Protein AF-A0A3M1I525-F1 (afdb_monomer)

Solvent-accessible surface area (backbone atoms only — not comparable to full-atom values): 5396 Å² total; per-residue (Å²): 130,83,83,74,97,72,63,97,85,69,82,89,72,80,66,64,60,67,64,49,51,54,51,52,51,52,44,52,48,55,48,46,74,77,35,79,46,51,69,45,75,44,74,38,66,43,66,61,74,67,76,52,58,64,84,56,75,87,43,75,48,77,42,59,77,61,76,91,63,85,50,71,67,66,51,53,59,72,64,66,89,105

Secondary structure (DSSP, 8-state):
-PPPS--TTPPP----HHHHHHHHHHHHHHHHHH-TTEEEEEEEHHHHHT---TT---EEEEEES--S---HHHHHHTTTT-

Foldseek 3Di:
DPDDPDDPPDDDADDPLVVVVVVVVVLQVVCCVVPVQWPDKDWDDCSVVVNDDSPDDTDIDTDGPDDPDPDPVVVVVVSVVD

pLDDT: mean 90.72, std 8.75, range [59.31, 97.94]

Sequence (82 aa):
MPPKPSSDSVKVLYLDREALLKHLCEIARHIKTHHPEVRSISLFGSLARGDYTAISDVDILITLHRSRENDPHQRILTFLPY

Mean predicted aligned error: 6.31 Å

Structure (mmCIF, N/CA/C/O backbone):
data_AF-A0A3M1I525-F1
#
_entry.id   AF-A0A3M1I525-F1
#
loop_
_atom_site.group_PDB
_atom_site.id
_atom_site.type_symbol
_atom_site.label_atom_id
_atom_site.label_alt_id
_atom_site.label_comp_id
_atom_site.label_asym_id
_atom_site.label_entity_id
_atom_site.label_seq_id
_atom_site.pdbx_PDB_ins_code
_atom_site.Cartn_x
_atom_site.Cartn_y
_atom_site.Cartn_z
_atom_site.occupancy
_atom_site.B_iso_or_equiv
_atom_site.auth_seq_id
_atom_site.auth_comp_id
_atom_site.auth_asym_id
_atom_site.auth_atom_id
_atom_site.pdbx_PDB_model_num
ATOM 1 N N . MET A 1 1 ? 36.524 7.652 -33.591 1.00 59.31 1 MET A N 1
ATOM 2 C CA . MET A 1 1 ? 36.686 6.625 -32.537 1.00 59.31 1 MET A CA 1
ATOM 3 C C . MET A 1 1 ? 35.389 5.843 -32.446 1.00 59.31 1 MET A C 1
ATOM 5 O O . MET A 1 1 ? 34.352 6.493 -32.382 1.00 59.31 1 MET A O 1
ATOM 9 N N . PRO A 1 2 ? 35.411 4.503 -32.489 1.00 65.19 2 PRO A N 1
ATOM 10 C CA . PRO A 1 2 ? 34.214 3.719 -32.207 1.00 65.19 2 PRO A CA 1
ATOM 11 C C . PRO A 1 2 ? 33.816 3.911 -30.730 1.00 65.19 2 PRO A C 1
ATOM 13 O O . PRO A 1 2 ? 34.707 4.077 -29.888 1.00 65.19 2 PRO A O 1
ATOM 16 N N . PRO A 1 3 ? 32.514 3.940 -30.393 1.00 68.31 3 PRO A N 1
ATOM 17 C CA . PRO A 1 3 ? 32.078 4.034 -29.005 1.00 68.31 3 PRO A CA 1
ATOM 18 C C . PRO A 1 3 ? 32.552 2.803 -28.220 1.00 68.31 3 PRO A C 1
ATOM 20 O O . PRO A 1 3 ? 32.489 1.675 -28.711 1.00 68.31 3 PRO A O 1
ATOM 23 N N . LYS A 1 4 ? 33.052 3.023 -26.999 1.00 69.44 4 LYS A N 1
ATOM 24 C CA . LYS A 1 4 ? 33.369 1.934 -26.067 1.00 69.44 4 LYS A CA 1
ATOM 25 C C . LYS A 1 4 ? 32.060 1.262 -25.607 1.00 69.44 4 LYS A C 1
ATOM 27 O O . LYS A 1 4 ? 31.103 1.978 -25.327 1.00 69.44 4 LYS A O 1
ATOM 32 N N . PRO A 1 5 ? 32.011 -0.078 -25.506 1.00 68.38 5 PRO A N 1
ATOM 33 C CA . PRO A 1 5 ? 30.774 -0.836 -25.277 1.00 68.38 5 PRO A CA 1
ATOM 34 C C . PRO A 1 5 ? 30.218 -0.775 -23.841 1.00 68.38 5 PRO A C 1
ATOM 36 O O . PRO A 1 5 ? 29.182 -1.375 -23.574 1.00 68.38 5 PRO A O 1
ATOM 39 N N . SER A 1 6 ? 30.869 -0.071 -22.912 1.00 72.88 6 SER A N 1
ATOM 40 C CA . SER A 1 6 ? 30.417 0.060 -21.523 1.00 72.88 6 SER A CA 1
ATOM 41 C C . SER A 1 6 ? 30.787 1.424 -20.935 1.00 72.88 6 SER A C 1
ATOM 43 O O . SER A 1 6 ? 31.776 2.040 -21.338 1.00 72.88 6 SER A O 1
ATOM 45 N N . SER A 1 7 ? 29.976 1.895 -19.982 1.00 68.19 7 SER A N 1
ATOM 46 C CA . SER A 1 7 ? 30.193 3.135 -19.232 1.00 68.19 7 SER A CA 1
ATOM 47 C C . SER A 1 7 ? 30.079 2.856 -17.736 1.00 68.19 7 SER A C 1
ATOM 49 O O . SER A 1 7 ? 28.988 2.563 -17.250 1.00 68.19 7 SER A O 1
ATOM 51 N N . ASP A 1 8 ? 31.183 3.001 -17.001 1.00 71.12 8 ASP A N 1
ATOM 52 C CA . ASP A 1 8 ? 31.263 2.731 -15.551 1.00 71.12 8 ASP A CA 1
ATOM 53 C C . ASP A 1 8 ? 30.506 3.768 -14.693 1.00 71.12 8 ASP A C 1
ATOM 55 O O . ASP A 1 8 ? 30.405 3.643 -13.475 1.00 71.12 8 ASP A O 1
ATOM 59 N N . SER A 1 9 ? 29.961 4.811 -15.327 1.00 79.44 9 SER A N 1
ATOM 60 C CA . SER A 1 9 ? 29.162 5.862 -14.689 1.00 79.44 9 SER A CA 1
ATOM 61 C C . SER A 1 9 ? 27.663 5.552 -14.606 1.00 79.44 9 SER A C 1
ATOM 63 O O . SER A 1 9 ? 26.938 6.264 -13.909 1.00 79.44 9 SER A O 1
ATOM 65 N N . VAL A 1 10 ? 27.173 4.520 -15.305 1.00 78.69 10 VAL A N 1
ATOM 66 C CA . VAL A 1 10 ? 25.740 4.193 -15.359 1.00 78.69 10 VAL A CA 1
ATOM 67 C C . VAL A 1 10 ? 25.396 3.164 -14.286 1.00 78.69 10 VAL A C 1
ATOM 69 O O . VAL A 1 10 ? 25.951 2.069 -14.256 1.00 78.69 10 VAL A O 1
ATOM 72 N N . LYS A 1 11 ? 24.430 3.498 -13.424 1.00 77.19 11 LYS A N 1
ATOM 73 C CA . LYS A 1 11 ? 23.821 2.556 -12.477 1.00 77.19 11 LYS A CA 1
ATOM 74 C C . LYS A 1 11 ? 22.473 2.098 -13.018 1.00 77.19 11 LYS A C 1
ATOM 76 O O . LYS A 1 11 ? 21.619 2.928 -13.320 1.00 77.19 11 LYS A O 1
ATOM 81 N N . VAL A 1 12 ? 22.280 0.786 -13.114 1.00 81.56 12 VAL A N 1
ATOM 82 C CA . VAL A 1 12 ? 20.983 0.194 -13.457 1.00 81.56 12 VAL A CA 1
ATOM 83 C C . VAL A 1 12 ? 20.210 -0.032 -12.164 1.00 81.56 12 VAL A C 1
ATOM 85 O O . VAL A 1 12 ? 20.666 -0.763 -11.288 1.00 81.56 12 VAL A O 1
ATOM 88 N N . LEU A 1 13 ? 19.051 0.610 -12.048 1.00 84.44 13 LEU A N 1
ATOM 89 C CA . LEU A 1 13 ? 18.093 0.372 -10.974 1.00 84.44 13 LEU A CA 1
ATOM 90 C C . LEU A 1 13 ? 16.917 -0.409 -11.556 1.00 84.44 13 LEU A C 1
ATOM 92 O O . LEU A 1 13 ? 16.376 -0.037 -12.596 1.00 84.44 13 LEU A O 1
ATOM 96 N N . TYR A 1 14 ? 16.541 -1.495 -10.889 1.00 86.56 14 TYR A N 1
ATOM 97 C CA . TYR A 1 14 ? 15.447 -2.367 -11.294 1.00 86.56 14 TYR A CA 1
ATOM 98 C C . TYR A 1 14 ? 14.538 -2.627 -10.097 1.00 86.56 14 TYR A C 1
ATOM 100 O O . TYR A 1 14 ? 15.026 -2.901 -9.000 1.00 86.56 14 TYR A O 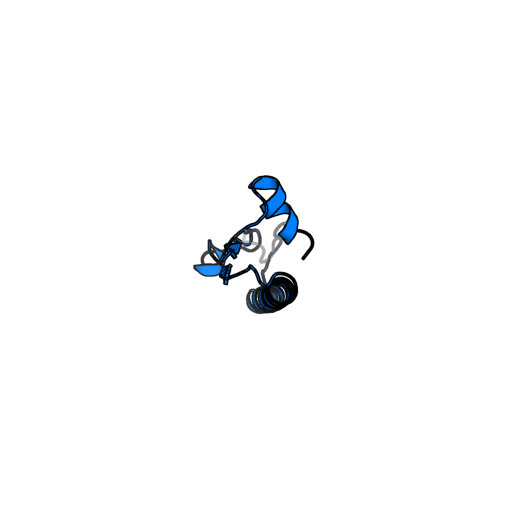1
ATOM 108 N N . LEU A 1 15 ? 13.227 -2.550 -10.322 1.00 89.44 15 LEU A N 1
ATOM 109 C CA . LEU A 1 15 ? 12.218 -2.888 -9.328 1.00 89.44 15 LEU A CA 1
ATOM 110 C C . LEU A 1 15 ? 11.628 -4.261 -9.648 1.00 89.44 15 LEU A C 1
ATOM 112 O O . LEU A 1 15 ? 11.004 -4.440 -10.696 1.00 89.44 15 LEU A O 1
ATOM 116 N N . ASP A 1 16 ? 11.766 -5.202 -8.716 1.00 92.94 16 ASP A N 1
ATOM 117 C CA . ASP A 1 16 ? 11.028 -6.462 -8.765 1.00 92.94 16 ASP A CA 1
ATOM 118 C C . ASP A 1 16 ? 9.576 -6.222 -8.339 1.00 92.94 16 ASP A C 1
ATOM 120 O O . ASP A 1 16 ? 9.224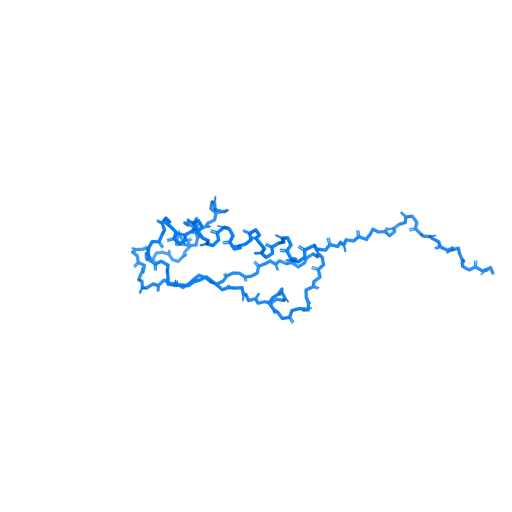 -6.223 -7.156 1.00 92.94 16 ASP A O 1
ATOM 124 N N . ARG A 1 17 ? 8.728 -5.968 -9.336 1.00 91.56 17 ARG A N 1
ATOM 125 C CA . ARG A 1 17 ? 7.314 -5.665 -9.127 1.00 91.56 17 ARG A CA 1
ATOM 126 C C . ARG A 1 17 ? 6.564 -6.808 -8.457 1.00 91.56 17 ARG 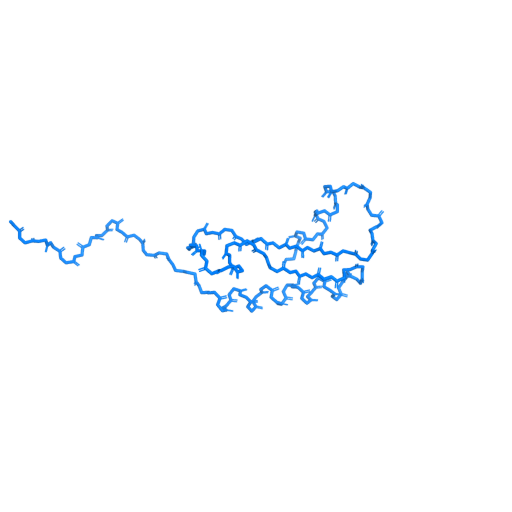A C 1
ATOM 128 O O . ARG A 1 17 ? 5.719 -6.546 -7.609 1.00 91.56 17 ARG A O 1
ATOM 135 N N . GLU A 1 18 ? 6.841 -8.052 -8.827 1.00 93.44 18 GLU A N 1
ATOM 136 C CA . GLU A 1 18 ? 6.102 -9.198 -8.293 1.00 93.44 18 GLU A CA 1
ATOM 137 C C . GLU A 1 18 ? 6.466 -9.443 -6.828 1.00 93.44 18 GLU A C 1
ATOM 139 O O . GLU A 1 18 ? 5.577 -9.632 -5.992 1.00 93.44 18 GLU A O 1
ATOM 144 N N . ALA A 1 19 ? 7.755 -9.345 -6.484 1.00 95.56 19 ALA A N 1
ATOM 145 C CA . ALA A 1 19 ? 8.192 -9.400 -5.093 1.00 95.56 19 ALA A CA 1
ATOM 146 C C . ALA A 1 19 ? 7.587 -8.257 -4.261 1.00 95.56 19 ALA A C 1
ATOM 148 O O . ALA A 1 19 ? 7.076 -8.500 -3.164 1.00 95.56 19 ALA A O 1
ATOM 149 N N . LEU A 1 20 ? 7.573 -7.032 -4.802 1.00 94.75 20 LEU A N 1
ATOM 150 C CA . LEU A 1 20 ? 6.959 -5.878 -4.145 1.00 94.75 20 LEU A CA 1
ATOM 151 C C . LEU A 1 20 ? 5.459 -6.092 -3.906 1.00 94.75 20 LEU A C 1
ATOM 153 O O . LEU A 1 20 ? 4.984 -5.911 -2.788 1.00 94.75 20 LEU A O 1
ATOM 157 N N . LEU A 1 21 ? 4.702 -6.505 -4.927 1.00 95.38 21 LEU A N 1
ATOM 158 C CA . LEU A 1 21 ? 3.262 -6.742 -4.799 1.00 95.38 21 LEU A CA 1
ATOM 159 C C . LEU A 1 21 ? 2.952 -7.839 -3.781 1.00 95.38 21 LEU A C 1
ATOM 161 O O . LEU A 1 21 ? 2.019 -7.693 -2.990 1.00 95.38 21 LEU A O 1
ATOM 165 N N . LYS A 1 22 ? 3.747 -8.914 -3.759 1.00 97.44 22 LYS A N 1
ATOM 166 C CA . LYS A 1 22 ? 3.606 -9.973 -2.759 1.00 97.44 22 LYS A CA 1
ATOM 167 C C . LYS A 1 22 ? 3.780 -9.423 -1.342 1.00 97.44 22 LYS A C 1
ATOM 169 O O . LYS A 1 22 ? 2.939 -9.702 -0.487 1.00 97.44 22 LYS A O 1
ATOM 174 N N . HIS A 1 23 ? 4.808 -8.606 -1.121 1.00 96.38 23 HIS A N 1
ATOM 175 C CA . HIS A 1 23 ? 5.067 -7.982 0.174 1.00 96.38 23 HIS A CA 1
ATOM 176 C C . HIS A 1 23 ? 3.949 -7.008 0.585 1.00 96.38 23 HIS A C 1
ATOM 178 O O . HIS A 1 23 ? 3.424 -7.092 1.694 1.00 96.38 23 HIS A O 1
ATOM 184 N N . LEU A 1 24 ? 3.477 -6.161 -0.338 1.00 96.62 24 LEU A N 1
ATOM 185 C CA . LEU A 1 24 ? 2.338 -5.267 -0.097 1.00 96.62 24 LEU A CA 1
ATOM 186 C C . LEU A 1 24 ? 1.059 -6.041 0.253 1.00 96.62 24 LEU A C 1
ATOM 188 O O . LEU A 1 24 ? 0.284 -5.609 1.107 1.00 96.62 24 LEU A O 1
ATOM 192 N N . CYS A 1 25 ? 0.827 -7.205 -0.361 1.00 97.56 25 CYS A N 1
ATOM 193 C CA . CYS A 1 25 ? -0.290 -8.072 0.006 1.00 97.56 25 CYS A CA 1
ATOM 194 C C . CYS A 1 25 ? -0.158 -8.642 1.427 1.00 97.56 25 CYS A C 1
ATOM 196 O O . CYS A 1 25 ? -1.173 -8.818 2.099 1.00 97.56 25 CYS A O 1
ATOM 198 N N . GLU A 1 26 ? 1.049 -8.962 1.890 1.00 97.69 26 GLU A N 1
ATOM 199 C CA . GLU A 1 26 ? 1.293 -9.431 3.261 1.00 97.69 26 GLU A CA 1
ATOM 200 C C . GLU A 1 26 ? 1.007 -8.322 4.281 1.00 97.69 26 GLU A C 1
ATOM 202 O O . GLU A 1 26 ? 0.222 -8.542 5.206 1.00 97.69 26 GLU A O 1
ATOM 207 N N . ILE A 1 27 ? 1.520 -7.113 4.038 1.00 97.25 27 ILE A N 1
ATOM 208 C CA . ILE A 1 27 ? 1.230 -5.910 4.834 1.00 97.25 27 ILE A CA 1
ATOM 209 C C . ILE A 1 27 ? -0.280 -5.647 4.879 1.00 97.25 27 ILE A C 1
ATOM 211 O O . ILE A 1 27 ? -0.869 -5.513 5.951 1.00 97.25 27 ILE A O 1
ATOM 215 N N . ALA A 1 28 ? -0.951 -5.655 3.722 1.00 97.44 28 ALA A N 1
ATOM 216 C CA . ALA A 1 28 ? -2.390 -5.422 3.637 1.00 97.44 28 ALA A CA 1
ATOM 217 C C . ALA A 1 28 ? -3.206 -6.465 4.420 1.00 97.44 28 ALA A C 1
ATOM 219 O O . ALA A 1 28 ? -4.222 -6.125 5.033 1.00 97.44 28 ALA A O 1
ATOM 220 N N . ARG A 1 29 ? -2.775 -7.735 4.426 1.00 97.12 29 ARG A N 1
ATOM 221 C CA . ARG A 1 29 ? -3.391 -8.771 5.269 1.00 97.12 29 ARG A CA 1
ATOM 222 C C . ARG A 1 29 ? -3.185 -8.458 6.747 1.00 97.12 29 ARG A C 1
ATOM 224 O O . ARG A 1 29 ? -4.163 -8.495 7.484 1.00 97.12 29 ARG A O 1
ATOM 231 N N . HIS A 1 30 ? -1.968 -8.101 7.154 1.00 97.44 30 HIS A N 1
ATOM 232 C CA . HIS A 1 30 ? -1.649 -7.766 8.544 1.00 97.44 30 HIS A CA 1
ATOM 233 C C . HIS A 1 30 ? -2.449 -6.556 9.055 1.00 97.44 30 HIS A C 1
ATOM 235 O O . HIS A 1 30 ? -2.970 -6.582 10.170 1.00 97.44 30 HIS A O 1
ATOM 241 N N . ILE A 1 31 ? -2.626 -5.527 8.222 1.00 97.12 31 ILE A N 1
ATOM 242 C CA . ILE A 1 31 ? -3.489 -4.382 8.539 1.00 97.12 31 ILE A CA 1
ATOM 243 C C . ILE A 1 31 ? -4.933 -4.854 8.727 1.00 97.12 31 ILE A C 1
ATOM 245 O O . ILE A 1 31 ? -5.544 -4.559 9.749 1.00 97.12 31 ILE A O 1
ATOM 249 N N . LYS A 1 32 ? -5.486 -5.623 7.780 1.00 96.12 32 LYS A N 1
ATOM 250 C CA . LYS A 1 32 ? -6.882 -6.088 7.861 1.00 96.12 32 LYS A CA 1
ATOM 251 C C . LYS A 1 32 ? -7.158 -7.001 9.054 1.00 96.12 32 LYS A C 1
ATOM 253 O O . LYS A 1 32 ? -8.284 -7.009 9.541 1.00 96.12 32 LYS A O 1
ATOM 258 N N . THR A 1 33 ? -6.175 -7.773 9.521 1.00 96.44 33 THR A N 1
ATOM 259 C CA . THR A 1 33 ? -6.349 -8.620 10.711 1.00 96.44 33 THR A CA 1
ATOM 260 C C . THR A 1 33 ? -6.409 -7.806 12.002 1.00 96.44 33 THR A C 1
ATOM 262 O O . THR A 1 33 ? -7.142 -8.186 12.909 1.00 96.44 33 THR A O 1
ATOM 265 N N . HIS A 1 34 ? -5.670 -6.697 12.088 1.00 95.50 34 HIS A N 1
ATOM 266 C CA . HIS A 1 34 ? -5.591 -5.862 13.295 1.00 95.50 34 HIS A CA 1
ATOM 267 C C . HIS A 1 34 ? -6.573 -4.681 13.297 1.00 95.50 34 HIS A C 1
ATOM 269 O O . HIS A 1 34 ? -6.928 -4.187 14.363 1.00 95.50 34 HIS A O 1
ATOM 275 N N . HIS A 1 35 ? -7.047 -4.266 12.120 1.00 95.31 35 HIS A N 1
ATOM 276 C CA . HIS A 1 35 ? -7.952 -3.133 11.926 1.00 95.31 35 HIS A CA 1
ATOM 277 C C . HIS A 1 35 ? -9.242 -3.573 11.219 1.00 95.31 35 HIS A C 1
ATOM 279 O O . HIS A 1 35 ? -9.379 -3.389 10.004 1.00 95.31 35 HIS A O 1
ATOM 285 N N . PRO A 1 36 ? -10.217 -4.154 11.946 1.00 94.81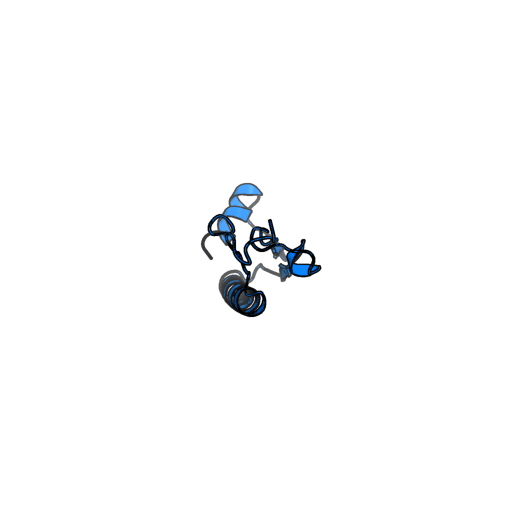 36 PRO A N 1
ATOM 286 C CA . PRO A 1 36 ? -11.486 -4.601 11.365 1.00 94.81 36 PRO A CA 1
ATOM 287 C C . PRO A 1 36 ? -12.327 -3.456 10.773 1.00 94.81 36 PRO A C 1
ATOM 289 O O . PRO A 1 36 ? -13.244 -3.696 9.990 1.00 94.81 36 PRO A O 1
ATOM 292 N N . GLU A 1 37 ? -12.031 -2.201 11.116 1.00 95.75 37 GLU A N 1
ATOM 293 C CA . GLU A 1 37 ? -12.628 -1.016 10.504 1.00 95.75 37 GLU A CA 1
ATOM 294 C C . GLU A 1 37 ? -12.206 -0.798 9.042 1.00 95.75 37 GLU A C 1
ATOM 296 O O . GLU A 1 37 ? -12.884 -0.059 8.319 1.00 95.75 37 GLU A O 1
ATOM 301 N N . VAL A 1 38 ? -11.117 -1.429 8.591 1.00 97.12 38 VAL A N 1
ATOM 302 C CA . VAL A 1 38 ? -10.620 -1.325 7.216 1.00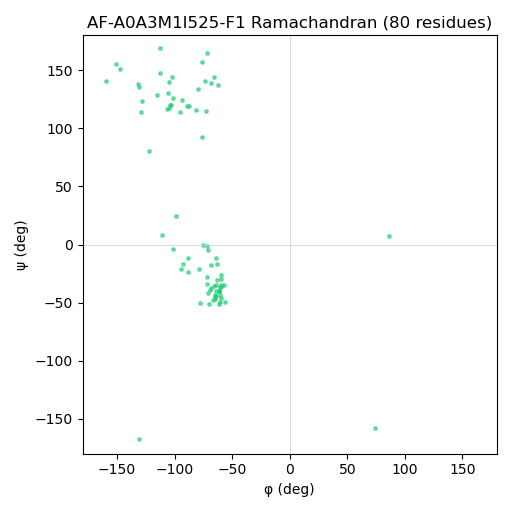 97.12 38 VAL A CA 1
ATOM 303 C C . VAL A 1 38 ? -11.535 -2.092 6.268 1.00 97.12 38 VAL A C 1
ATOM 305 O O . VAL A 1 38 ? -11.614 -3.318 6.281 1.00 97.12 38 VAL A O 1
ATOM 308 N N . ARG A 1 39 ? -12.187 -1.354 5.371 1.00 97.69 39 ARG A N 1
ATOM 309 C CA . ARG A 1 39 ? -13.053 -1.893 4.321 1.00 97.69 39 ARG A CA 1
ATOM 310 C C . ARG A 1 39 ? -12.236 -2.446 3.157 1.00 97.69 39 ARG A C 1
ATOM 312 O O . ARG A 1 39 ? -12.458 -3.568 2.701 1.00 97.69 39 ARG A O 1
ATOM 319 N N . SER A 1 40 ? -11.294 -1.663 2.640 1.00 97.69 40 SER A N 1
ATOM 320 C CA . SER A 1 40 ? -10.436 -2.086 1.532 1.00 97.69 40 SER A CA 1
ATOM 321 C C . SER A 1 40 ? -9.076 -1.405 1.570 1.00 97.69 40 SER A C 1
ATOM 323 O O . SER A 1 40 ? -8.924 -0.322 2.125 1.00 97.69 40 SER A O 1
ATOM 325 N N . ILE A 1 41 ? -8.096 -2.065 0.955 1.00 97.94 41 ILE A N 1
ATOM 326 C CA . ILE A 1 41 ? -6.748 -1.549 0.722 1.00 97.94 41 ILE A CA 1
ATOM 327 C C . ILE A 1 41 ? -6.494 -1.758 -0.765 1.00 97.94 41 ILE A C 1
ATOM 329 O O . ILE A 1 41 ? -6.667 -2.877 -1.251 1.00 97.94 41 ILE A O 1
ATOM 333 N N . SER A 1 42 ? -6.175 -0.687 -1.485 1.00 97.44 42 SER A N 1
ATOM 334 C CA . SER A 1 42 ? -6.013 -0.704 -2.941 1.00 97.44 42 SER A CA 1
ATOM 335 C C . SER A 1 42 ? -4.721 -0.006 -3.336 1.00 97.44 42 SER A C 1
ATOM 337 O O . SER A 1 42 ? -4.407 1.055 -2.800 1.00 97.44 42 SER A O 1
ATOM 339 N N . LEU A 1 43 ? -3.999 -0.587 -4.291 1.00 97.25 43 LEU A N 1
ATOM 340 C CA . LEU A 1 43 ? -2.877 0.069 -4.952 1.00 97.25 43 LEU A CA 1
ATOM 341 C C . LEU A 1 43 ? -3.417 1.027 -6.018 1.00 97.25 43 LEU A C 1
ATOM 343 O O . LEU A 1 43 ? -4.289 0.647 -6.803 1.00 97.25 43 LEU A O 1
ATOM 347 N N . PHE A 1 44 ? -2.888 2.243 -6.063 1.00 96.62 44 PHE A N 1
ATOM 348 C CA . PHE A 1 44 ? -3.147 3.191 -7.142 1.00 96.62 44 PHE A CA 1
ATOM 349 C C . PHE A 1 44 ? -1.829 3.783 -7.658 1.00 96.62 44 PHE A C 1
ATOM 351 O O . PHE A 1 44 ? -0.756 3.232 -7.418 1.00 96.62 44 PHE A O 1
ATOM 358 N N . GLY A 1 45 ? -1.909 4.847 -8.454 1.00 95.25 45 GLY A N 1
ATOM 359 C CA . GLY A 1 45 ? -0.713 5.522 -8.949 1.00 95.25 45 GLY A CA 1
ATOM 360 C C . GLY A 1 45 ? 0.018 4.752 -10.048 1.00 95.25 45 GLY A C 1
ATOM 361 O O . GLY A 1 45 ? -0.576 3.956 -10.782 1.00 95.25 45 GLY A O 1
ATOM 362 N N . SER A 1 46 ? 1.305 5.051 -10.209 1.00 95.00 46 SER A N 1
ATOM 363 C CA . SER A 1 46 ? 2.101 4.573 -11.347 1.00 95.00 46 SER A CA 1
ATOM 364 C C . SER A 1 46 ? 2.341 3.061 -11.320 1.00 95.00 46 SER A C 1
ATOM 366 O O . SER A 1 46 ? 2.243 2.381 -12.344 1.00 95.00 46 SER A O 1
ATOM 368 N N . LEU A 1 47 ? 2.551 2.491 -10.129 1.00 94.19 47 LEU A N 1
ATOM 369 C CA . LEU A 1 47 ? 2.733 1.048 -9.963 1.00 94.19 47 LEU A CA 1
ATOM 370 C C . LEU A 1 47 ? 1.475 0.258 -10.364 1.00 94.19 47 LEU A C 1
ATOM 372 O O . LEU A 1 47 ? 1.582 -0.827 -10.943 1.00 94.19 47 LEU A O 1
ATOM 376 N N . ALA A 1 48 ? 0.285 0.816 -10.107 1.00 93.94 48 ALA A N 1
ATOM 377 C CA . ALA A 1 48 ? -0.979 0.231 -10.549 1.00 93.94 48 ALA A CA 1
ATOM 378 C C . ALA A 1 48 ? -1.162 0.305 -12.073 1.00 93.94 48 ALA A C 1
ATOM 380 O O . ALA A 1 48 ? -1.670 -0.644 -12.667 1.00 93.94 48 ALA A O 1
ATOM 381 N N . ARG A 1 49 ? -0.753 1.412 -12.710 1.00 94.12 49 ARG A N 1
ATOM 382 C CA . ARG A 1 49 ? -0.883 1.611 -14.166 1.00 94.12 49 ARG A CA 1
ATOM 383 C C . ARG A 1 49 ? 0.189 0.892 -14.986 1.00 94.12 49 ARG A C 1
ATOM 385 O O . ARG A 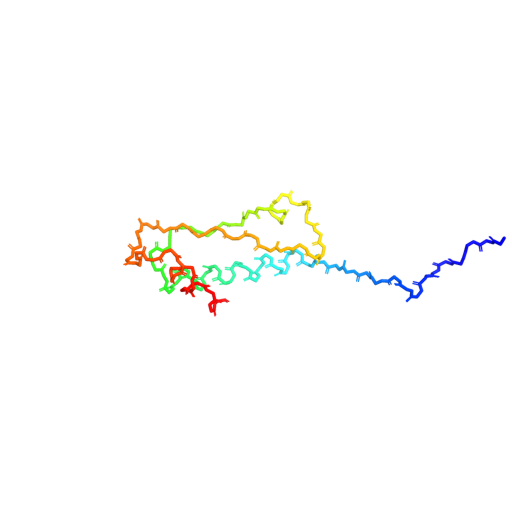1 49 ? -0.030 0.644 -16.167 1.00 94.12 49 ARG A O 1
ATOM 392 N N . GLY A 1 50 ? 1.323 0.556 -14.373 1.00 91.56 50 GLY A N 1
ATOM 393 C CA . GLY A 1 50 ? 2.459 -0.075 -15.048 1.00 91.56 50 GLY A CA 1
ATOM 394 C C . GLY A 1 50 ? 3.434 0.911 -15.702 1.00 91.56 50 GLY A C 1
ATOM 395 O O . GLY A 1 50 ? 4.352 0.473 -16.382 1.00 91.56 50 GLY A O 1
ATOM 396 N N . ASP A 1 51 ? 3.271 2.218 -15.480 1.00 93.19 51 ASP A N 1
ATOM 397 C CA . ASP A 1 51 ? 4.156 3.293 -15.960 1.00 93.19 51 ASP A CA 1
ATOM 398 C C . ASP A 1 51 ? 5.148 3.766 -14.873 1.00 93.19 51 ASP A C 1
ATOM 400 O O . ASP A 1 51 ? 5.629 4.899 -14.895 1.00 93.19 51 ASP A O 1
ATOM 404 N N . TYR A 1 52 ? 5.444 2.901 -13.898 1.00 92.62 52 TYR A N 1
ATOM 405 C CA . TYR A 1 52 ? 6.377 3.171 -12.805 1.00 92.62 52 TYR A CA 1
ATOM 406 C C . TYR A 1 52 ? 7.840 3.075 -13.256 1.00 92.62 52 TYR A C 1
ATOM 408 O O . TYR A 1 52 ? 8.199 2.386 -14.210 1.00 92.62 52 TYR A O 1
ATOM 416 N N . THR A 1 53 ? 8.710 3.740 -12.505 1.00 90.81 53 THR A N 1
ATOM 417 C CA . THR A 1 53 ? 10.166 3.650 -12.637 1.00 90.81 53 THR A CA 1
ATOM 418 C C . THR A 1 53 ? 10.759 2.980 -11.400 1.00 90.81 53 THR A C 1
ATOM 420 O O . THR A 1 53 ? 10.086 2.826 -10.383 1.00 90.81 53 THR A O 1
ATOM 423 N N . ALA A 1 54 ? 12.041 2.617 -11.444 1.00 88.31 54 ALA A N 1
ATOM 424 C CA . ALA A 1 54 ? 12.723 2.014 -10.296 1.00 88.31 54 ALA A CA 1
ATOM 425 C C . ALA A 1 54 ? 12.833 2.937 -9.062 1.00 88.31 54 ALA A C 1
ATOM 427 O O . ALA A 1 54 ? 13.197 2.467 -7.990 1.00 88.31 54 ALA A O 1
ATOM 428 N N . ILE A 1 55 ? 12.537 4.231 -9.217 1.00 88.69 55 ILE A N 1
ATOM 429 C CA . ILE A 1 55 ? 12.536 5.239 -8.146 1.00 88.69 55 ILE A CA 1
ATOM 430 C C . ILE A 1 55 ? 11.125 5.741 -7.816 1.00 88.69 55 ILE A C 1
ATOM 432 O O . ILE A 1 55 ? 10.981 6.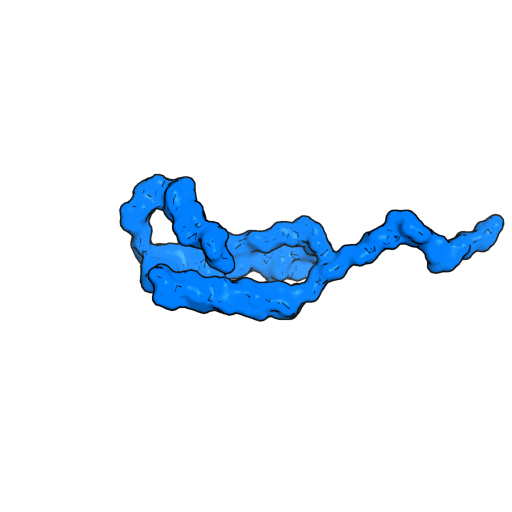735 -7.114 1.00 88.69 55 ILE A O 1
ATOM 436 N N . SER A 1 56 ? 10.087 5.123 -8.384 1.00 90.12 56 SER A N 1
ATOM 437 C CA . SER A 1 56 ? 8.707 5.520 -8.122 1.00 90.12 56 SER A CA 1
ATOM 438 C C . SER A 1 56 ? 8.258 5.081 -6.732 1.00 90.12 56 SER A C 1
ATOM 440 O O . SER A 1 56 ? 8.541 3.961 -6.309 1.00 90.12 56 SER A O 1
ATOM 442 N N . ASP A 1 57 ? 7.501 5.953 -6.071 1.00 92.81 57 ASP A N 1
ATOM 443 C CA . ASP A 1 57 ? 6.831 5.647 -4.810 1.00 92.81 57 ASP A CA 1
ATOM 444 C C . ASP A 1 57 ? 5.649 4.681 -5.011 1.00 92.81 57 ASP A C 1
ATOM 446 O O . ASP A 1 57 ? 5.159 4.466 -6.127 1.00 92.81 57 ASP A O 1
ATOM 450 N N . VAL A 1 58 ? 5.182 4.095 -3.905 1.00 94.12 58 VAL A N 1
ATOM 451 C CA . VAL A 1 58 ? 4.011 3.212 -3.869 1.00 94.12 58 VAL A CA 1
ATOM 452 C C . VAL A 1 58 ? 2.827 3.953 -3.260 1.00 94.12 58 VAL A C 1
ATOM 454 O O . VAL A 1 58 ? 2.830 4.289 -2.078 1.00 94.12 58 VAL A O 1
ATOM 457 N N . ASP A 1 59 ? 1.776 4.133 -4.053 1.00 95.25 59 ASP A N 1
ATOM 458 C CA . ASP A 1 59 ? 0.568 4.838 -3.637 1.00 95.25 59 ASP A CA 1
ATOM 459 C C . ASP A 1 59 ? -0.517 3.861 -3.141 1.00 95.25 59 ASP A C 1
ATOM 461 O O . ASP A 1 59 ? -1.066 3.069 -3.916 1.00 95.25 59 ASP A O 1
ATOM 465 N N . ILE A 1 60 ? -0.861 3.919 -1.849 1.00 96.12 60 ILE A N 1
ATOM 466 C CA . ILE A 1 60 ? -1.843 3.022 -1.210 1.00 96.12 60 ILE A CA 1
ATOM 467 C C . ILE A 1 60 ? -3.070 3.789 -0.714 1.00 96.12 60 ILE A C 1
ATOM 469 O O . ILE A 1 60 ? -2.962 4.764 0.026 1.00 96.12 60 ILE A O 1
ATOM 473 N N . LEU A 1 61 ? -4.261 3.315 -1.089 1.00 96.44 61 LEU A N 1
ATOM 474 C CA . LEU A 1 61 ? -5.543 3.830 -0.615 1.00 96.44 61 LEU A CA 1
ATOM 475 C C . LEU A 1 61 ? -6.172 2.850 0.375 1.00 96.44 61 LEU A C 1
ATOM 477 O O . LEU A 1 61 ? -6.563 1.741 0.002 1.00 96.44 61 LEU A O 1
ATOM 481 N N . ILE A 1 62 ? -6.337 3.295 1.619 1.00 96.69 62 ILE A N 1
ATOM 482 C CA . ILE A 1 62 ? -7.057 2.566 2.664 1.00 96.69 62 ILE A CA 1
ATOM 483 C C . ILE A 1 62 ? -8.430 3.212 2.847 1.00 96.69 62 ILE A C 1
ATOM 485 O O . ILE A 1 62 ? -8.535 4.390 3.184 1.00 96.69 62 ILE A O 1
ATOM 489 N N . THR A 1 63 ? -9.496 2.440 2.637 1.00 96.75 63 THR A N 1
ATOM 490 C CA . THR A 1 63 ? -10.866 2.882 2.925 1.00 96.75 63 THR A CA 1
ATOM 491 C C . THR A 1 63 ? -11.372 2.211 4.191 1.00 96.75 63 THR A C 1
ATOM 493 O O . THR A 1 63 ? -11.125 1.026 4.419 1.00 96.75 63 THR A O 1
ATOM 496 N N . LEU A 1 64 ? -12.091 2.965 5.022 1.00 96.56 64 LEU A N 1
ATOM 497 C CA . LEU A 1 64 ? -12.639 2.488 6.290 1.00 96.56 64 LEU A CA 1
ATOM 498 C C . LEU A 1 64 ? -14.167 2.452 6.216 1.00 96.56 64 LEU A C 1
ATOM 500 O O . LEU A 1 64 ? -14.780 3.301 5.569 1.00 96.56 64 LEU A O 1
ATOM 504 N N . HIS A 1 65 ? -14.796 1.505 6.910 1.00 96.00 65 HIS A N 1
ATOM 505 C CA . HIS A 1 65 ? -16.246 1.526 7.120 1.00 96.00 65 HIS A CA 1
ATOM 506 C C . HIS A 1 65 ? -16.662 2.734 7.961 1.00 96.00 65 HIS A C 1
ATOM 508 O O . HIS A 1 65 ? -17.645 3.410 7.660 1.00 96.00 65 HIS A O 1
ATOM 514 N N . ARG A 1 66 ? -15.899 2.998 9.023 1.00 92.75 66 ARG A N 1
ATOM 515 C CA . ARG A 1 66 ? -16.053 4.146 9.913 1.00 92.75 66 ARG A CA 1
ATOM 516 C C . ARG A 1 66 ? -14.737 4.369 10.647 1.00 92.75 66 ARG A C 1
ATOM 518 O O . ARG A 1 66 ? -14.116 3.399 11.064 1.00 92.75 66 ARG A O 1
ATOM 525 N N . SER A 1 67 ? -14.337 5.622 10.843 1.00 90.00 67 SER A N 1
ATOM 526 C CA . SER A 1 67 ? -13.220 5.946 11.733 1.00 90.00 67 SER A CA 1
ATOM 527 C C . SER A 1 67 ? -13.729 6.482 13.066 1.00 90.00 67 SER A C 1
ATOM 529 O O . SER A 1 67 ? -14.746 7.174 13.106 1.00 90.00 67 SER A O 1
ATOM 531 N N . ARG A 1 68 ? -13.023 6.140 14.147 1.00 89.31 68 ARG A N 1
ATOM 532 C CA . ARG A 1 68 ? -13.187 6.764 15.469 1.00 89.31 68 ARG A CA 1
ATOM 533 C C . ARG A 1 68 ? -12.223 7.934 15.678 1.00 89.31 68 ARG A C 1
ATOM 535 O O . ARG A 1 68 ? -12.447 8.727 16.583 1.00 89.31 68 ARG A O 1
ATOM 542 N N . GLU A 1 69 ? -11.183 8.023 14.850 1.00 93.00 69 GLU A N 1
ATOM 543 C CA . GLU A 1 69 ? -10.211 9.110 14.866 1.00 93.00 69 GLU A CA 1
ATOM 544 C C . GLU A 1 69 ? -10.714 10.255 13.977 1.00 93.00 69 GLU A C 1
ATOM 546 O O . GLU A 1 69 ? -10.959 10.080 12.772 1.00 93.00 69 GLU A O 1
ATOM 551 N N . ASN A 1 70 ? -10.900 11.415 14.604 1.00 91.19 70 ASN A N 1
ATOM 552 C CA . ASN A 1 70 ? -11.441 12.613 13.975 1.00 91.19 70 ASN A CA 1
ATOM 553 C C . ASN A 1 70 ? -10.341 13.461 13.330 1.00 91.19 70 ASN A C 1
ATOM 555 O O . ASN A 1 70 ? -10.645 14.190 12.388 1.00 91.19 70 ASN A O 1
ATOM 559 N N . ASP A 1 71 ? -9.090 13.339 13.784 1.00 94.88 71 ASP A N 1
ATOM 560 C CA . ASP A 1 71 ? -7.940 13.978 13.152 1.00 94.88 71 ASP A CA 1
ATOM 561 C C . ASP A 1 71 ? -7.446 13.147 11.948 1.00 94.88 71 ASP A C 1
ATOM 563 O O . ASP A 1 71 ? -6.961 12.020 12.109 1.00 94.88 71 ASP A O 1
ATOM 567 N N . PRO A 1 72 ? -7.528 13.678 10.713 1.00 90.38 72 PRO A N 1
ATOM 568 C CA . PRO A 1 72 ? -7.024 12.988 9.534 1.00 90.38 72 PRO A CA 1
ATOM 569 C C . PRO A 1 72 ? -5.538 12.618 9.619 1.00 90.38 72 PRO A C 1
ATOM 571 O O . PRO A 1 72 ? -5.167 11.560 9.110 1.00 90.38 72 PRO A O 1
ATOM 574 N N . HIS A 1 73 ? -4.700 13.442 10.255 1.00 93.25 73 HIS A N 1
ATOM 575 C CA . HIS A 1 73 ? -3.265 13.181 10.359 1.00 93.25 73 HIS A CA 1
ATOM 576 C C . HIS A 1 73 ? -2.997 11.996 11.279 1.00 93.25 73 HIS A C 1
ATOM 578 O O . HIS A 1 73 ? -2.353 11.030 10.868 1.00 93.25 73 HIS A O 1
ATOM 584 N N . GLN A 1 74 ? -3.575 12.013 12.480 1.00 93.81 74 GLN A N 1
ATOM 585 C CA . GLN A 1 74 ? -3.439 10.918 13.438 1.00 93.81 74 GLN A CA 1
ATOM 586 C C . GLN A 1 74 ? -3.978 9.591 12.886 1.00 93.81 74 GLN A C 1
ATOM 588 O O . GLN A 1 74 ? -3.402 8.519 13.105 1.00 93.81 74 GLN A O 1
ATOM 593 N N . ARG A 1 75 ? -5.044 9.658 12.083 1.00 93.00 75 ARG A N 1
ATOM 594 C CA . ARG A 1 75 ? -5.594 8.483 11.408 1.00 93.00 75 ARG A CA 1
ATOM 595 C C . ARG A 1 75 ?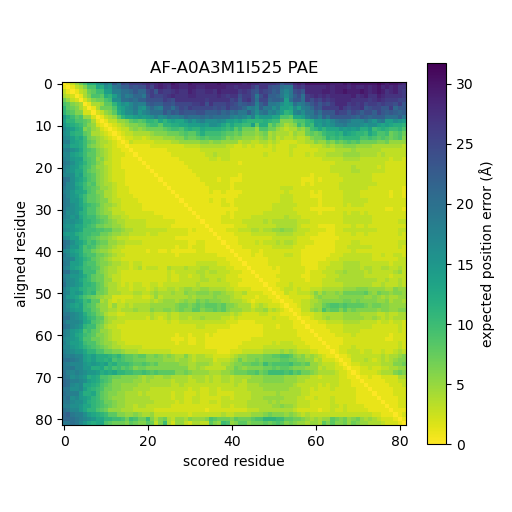 -4.621 7.869 10.407 1.00 93.00 75 ARG A C 1
ATOM 597 O O . ARG A 1 75 ? -4.542 6.649 10.334 1.00 93.00 75 ARG A O 1
ATOM 604 N N . ILE A 1 76 ? -3.885 8.681 9.647 1.00 92.56 76 ILE A N 1
ATOM 605 C CA . ILE A 1 76 ? -2.860 8.182 8.716 1.00 92.56 76 ILE A CA 1
ATOM 606 C C . ILE A 1 76 ? -1.724 7.510 9.495 1.00 92.56 76 ILE A C 1
ATOM 608 O O . ILE A 1 76 ? -1.324 6.399 9.152 1.00 92.56 76 ILE A O 1
ATOM 612 N N . LEU A 1 77 ? -1.260 8.140 10.580 1.00 93.56 77 LEU A N 1
ATOM 613 C CA . LEU A 1 77 ? -0.157 7.628 11.401 1.00 93.56 77 LEU A CA 1
ATOM 614 C C . LEU A 1 77 ? -0.437 6.242 11.999 1.00 93.56 77 LEU A C 1
ATOM 616 O O . LEU A 1 77 ? 0.497 5.479 12.219 1.00 93.56 77 LEU A O 1
ATOM 620 N N . THR A 1 78 ? -1.708 5.889 12.206 1.00 93.00 78 THR A N 1
ATOM 621 C CA . THR A 1 78 ? -2.118 4.566 12.710 1.00 93.00 78 THR A CA 1
ATOM 622 C C . THR A 1 78 ? -1.666 3.419 11.796 1.00 93.00 78 THR A C 1
ATOM 624 O O . THR A 1 78 ? -1.398 2.321 12.278 1.00 93.00 78 THR A O 1
ATOM 627 N N . PHE A 1 79 ? -1.552 3.664 10.488 1.00 93.12 79 PHE A N 1
ATOM 628 C CA . PHE A 1 79 ? -1.231 2.635 9.493 1.00 93.12 79 PHE A CA 1
ATOM 629 C C . PHE A 1 79 ? 0.236 2.641 9.040 1.00 93.12 79 PHE A C 1
ATOM 631 O O . PHE A 1 79 ? 0.621 1.763 8.277 1.00 93.12 79 PHE A O 1
ATOM 638 N N . LEU A 1 80 ? 1.057 3.592 9.500 1.00 89.44 80 LEU A N 1
ATOM 639 C CA . LEU A 1 80 ? 2.482 3.676 9.145 1.00 89.44 80 LEU A CA 1
ATOM 640 C C . LEU A 1 80 ? 3.408 2.611 9.768 1.00 89.44 80 LEU A C 1
ATOM 642 O O . LEU A 1 80 ? 4.431 2.334 9.153 1.00 89.44 80 LEU A O 1
ATOM 646 N N . PRO A 1 81 ? 3.137 2.027 10.954 1.00 89.00 81 PRO A N 1
ATOM 647 C CA . PRO A 1 81 ? 4.041 1.036 11.554 1.00 89.00 81 PRO A CA 1
ATOM 648 C C . PRO A 1 81 ? 4.080 -0.339 10.863 1.00 89.00 81 PRO A C 1
ATOM 650 O O . PRO A 1 81 ? 4.771 -1.229 11.359 1.00 89.00 81 PRO A O 1
ATOM 653 N N . TYR A 1 82 ? 3.291 -0.534 9.805 1.00 87.00 82 TYR A N 1
ATOM 6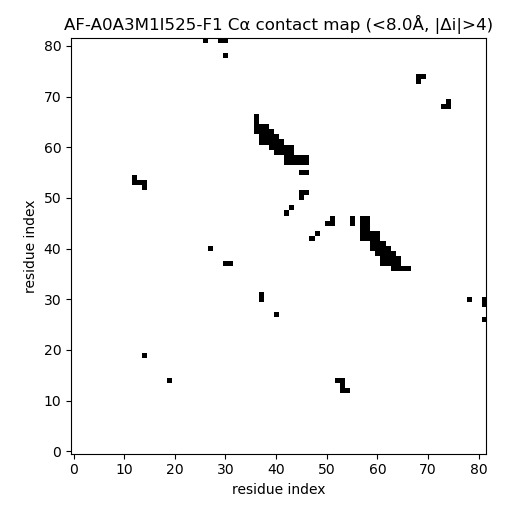54 C CA . TYR A 1 82 ? 3.140 -1.792 9.070 1.00 87.00 82 TYR A CA 1
ATOM 655 C C . TYR A 1 82 ? 4.075 -1.847 7.864 1.00 87.00 82 TYR A C 1
ATOM 657 O O . TYR A 1 82 ? 4.558 -2.964 7.578 1.00 87.00 82 TYR A O 1
#

Nearest PDB structures (foldseek):
  2rff-assembly1_A  TM=8.780E-01  e=2.177E-02  Saccharolobus solfataricus P2
  6un8-assembly1_A  TM=7.671E-01  e=2.327E-02  Staphylococcus aureus
  6p06-assembly1_A  TM=7.486E-01  e=1.782E-02  Bacillus sp. (in: firmicutes)
  4ebk-assembly1_B  TM=7.795E-01  e=2.252E-01  Pseudomonas aeruginosa
  5w0m-assembly2_B  TM=6.478E-01  e=1.613E-01  Homo sapiens

Radius of gyration: 18.75 Å; Cα contacts (8 Å, |Δi|>4): 60; chains: 1; bounding box: 53×24×48 Å